Protein AF-A0A7Y4T2E8-F1 (afdb_monomer)

pLDDT: mean 94.97, std 5.86, range [56.91, 98.19]

Mean predicted aligned error: 2.98 Å

Radius of gyration: 11.69 Å; Cα contacts (8 Å, |Δi|>4): 192; chains: 1; bounding box: 27×22×29 Å

Nearest PDB structures (foldseek):
  4rcn-assembly1_A  TM=8.016E-01  e=5.203E-02  Mycobacterium avium subsp. paratuberculosis K-10
  5vyz-assembly1_D  TM=7.473E-01  e=5.900E-02  Lactococcus lactis
  5bn4-assembly1_A  TM=6.861E-01  e=2.207E-01  Nanoarchaeum equitans Kin4-M
  7vat-assembly1_B  TM=6.678E-01  e=4.691E-01  Thermus thermophilus HB8
  8gxu-assembly1_B  TM=6.707E-01  e=1.648E+00  Thermus thermophilus HB8

Solvent-accessible surface area (backbone atoms only — not comparable to full-atom values): 4648 Å² total; per-residue (Å²): 132,81,44,78,42,61,36,42,81,44,81,53,98,90,44,73,34,34,17,35,74,50,54,33,32,37,26,73,59,58,53,56,69,39,78,44,47,51,62,36,78,59,26,35,37,38,36,97,96,40,63,28,42,28,21,32,37,86,88,41,67,50,63,42,79,51,73,51,70,94,44,71,69,30,80,42,44,64,64,35,78,73,74

Foldseek 3Di:
DAAEDEWDWDDDPPDIWTFDQAWFWWAPADAFFDWAAAQDFRGWGDDPNHIYGYGYHNPDTDTHHDGADPDRGHTHHHGHTGD

Structure (mmCIF, N/CA/C/O backbone):
data_AF-A0A7Y4T2E8-F1
#
_entry.id   AF-A0A7Y4T2E8-F1
#
loop_
_atom_site.group_PDB
_atom_site.id
_atom_site.type_symbol
_atom_site.label_atom_id
_atom_site.label_alt_id
_atom_site.label_comp_id
_atom_site.label_asym_id
_atom_site.label_entity_id
_atom_site.label_seq_id
_atom_site.pdbx_PDB_ins_code
_atom_site.Cartn_x
_atom_site.Cartn_y
_atom_site.Cartn_z
_atom_site.occupancy
_atom_site.B_iso_or_equiv
_atom_site.auth_seq_id
_atom_site.auth_comp_id
_atom_site.auth_asym_id
_atom_site.auth_atom_id
_atom_site.pdbx_PDB_model_num
ATOM 1 N N . MET A 1 1 ? -4.965 13.234 16.476 1.00 56.91 1 MET A N 1
ATOM 2 C CA . MET A 1 1 ? -3.593 13.052 15.955 1.00 56.91 1 MET A CA 1
ATOM 3 C C . MET A 1 1 ? -3.598 11.787 15.113 1.00 56.91 1 MET A C 1
ATOM 5 O O . MET A 1 1 ? -3.906 10.737 15.669 1.00 56.91 1 MET A O 1
ATOM 9 N N . SER A 1 2 ? -3.388 11.869 13.795 1.00 66.00 2 SER A N 1
ATOM 10 C CA . SER A 1 2 ? -3.214 10.653 12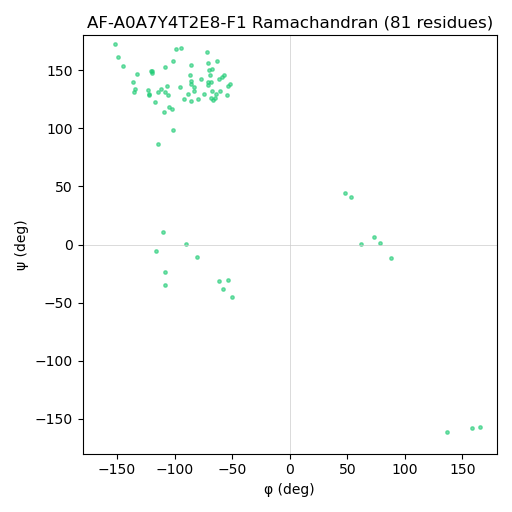.992 1.00 66.00 2 SER A CA 1
ATOM 11 C C . SER A 1 2 ? -1.862 10.032 13.333 1.00 66.00 2 SER A C 1
ATOM 13 O O . SER A 1 2 ? -0.879 10.738 13.554 1.00 66.00 2 SER A O 1
ATOM 15 N N . ARG A 1 3 ? -1.837 8.709 13.487 1.00 91.38 3 ARG A N 1
ATOM 16 C CA . ARG A 1 3 ? -0.590 7.969 13.682 1.00 91.38 3 ARG A CA 1
ATOM 17 C C . ARG A 1 3 ? -0.021 7.628 12.314 1.00 91.38 3 ARG A C 1
ATOM 19 O O . ARG A 1 3 ? -0.784 7.379 11.386 1.00 91.38 3 ARG A O 1
ATOM 26 N N . VAL A 1 4 ? 1.297 7.620 12.206 1.00 95.69 4 VAL A N 1
ATOM 27 C CA . VAL A 1 4 ? 1.996 7.310 10.959 1.00 95.69 4 VAL A CA 1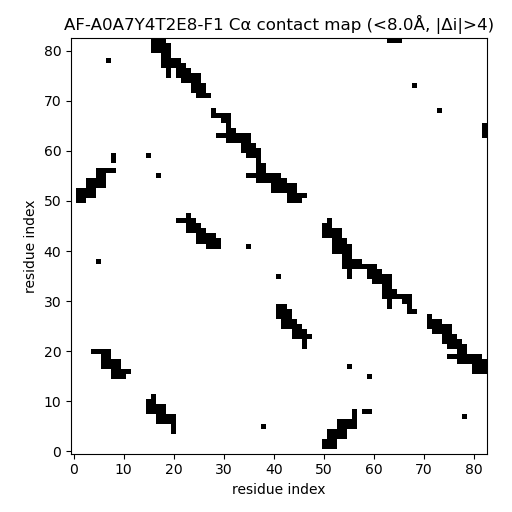
ATOM 28 C C . VAL A 1 4 ? 2.607 5.922 11.076 1.00 95.69 4 VAL A C 1
ATOM 30 O O . VAL A 1 4 ? 3.170 5.588 12.118 1.00 95.69 4 VAL A O 1
ATOM 33 N N . LEU A 1 5 ? 2.478 5.125 10.019 1.00 97.12 5 LEU A N 1
ATOM 34 C CA . LEU A 1 5 ? 3.200 3.867 9.859 1.00 97.12 5 LEU A CA 1
ATOM 35 C C . LEU A 1 5 ? 3.982 3.913 8.552 1.00 97.12 5 LEU A C 1
ATOM 37 O O . LEU A 1 5 ? 3.451 4.292 7.508 1.00 97.12 5 LEU A O 1
ATOM 41 N N . GLU A 1 6 ? 5.246 3.523 8.615 1.00 98.12 6 GLU A N 1
ATOM 42 C CA . GLU A 1 6 ? 6.085 3.411 7.430 1.00 98.12 6 GLU A CA 1
ATOM 43 C C . GLU A 1 6 ? 5.844 2.063 6.741 1.00 98.12 6 GLU A C 1
ATOM 45 O O . GLU A 1 6 ? 5.742 1.025 7.397 1.00 98.12 6 GLU A O 1
ATOM 50 N N . LEU A 1 7 ? 5.716 2.082 5.413 1.00 97.94 7 LEU A N 1
ATOM 51 C CA . LEU A 1 7 ? 5.600 0.872 4.602 1.00 97.94 7 LEU A CA 1
ATOM 52 C C . LEU A 1 7 ? 6.920 0.102 4.594 1.00 97.94 7 LEU A C 1
ATOM 54 O O . LEU A 1 7 ? 7.996 0.697 4.538 1.00 97.94 7 LEU A O 1
ATOM 58 N N . PHE A 1 8 ? 6.850 -1.228 4.550 1.00 98.00 8 PHE A N 1
ATOM 59 C CA . PHE A 1 8 ? 8.063 -2.016 4.359 1.00 98.00 8 PHE A CA 1
ATOM 60 C C . PHE A 1 8 ? 8.531 -1.937 2.917 1.00 98.00 8 PHE A C 1
ATOM 62 O O . PHE A 1 8 ? 7.764 -2.215 1.996 1.00 98.00 8 PHE A O 1
ATOM 69 N N . LEU A 1 9 ? 9.812 -1.629 2.742 1.00 97.25 9 LEU A N 1
ATOM 70 C CA . LEU A 1 9 ? 10.481 -1.663 1.453 1.00 97.25 9 LEU A CA 1
ATOM 71 C C . LEU A 1 9 ? 11.116 -3.030 1.222 1.00 97.25 9 LEU A C 1
ATOM 73 O O . LEU A 1 9 ? 11.948 -3.483 2.007 1.00 97.25 9 LEU A O 1
ATOM 77 N N . ALA A 1 10 ? 10.770 -3.655 0.106 1.00 96.38 10 ALA A N 1
ATOM 78 C CA . ALA A 1 10 ? 11.492 -4.788 -0.442 1.00 96.38 10 ALA A CA 1
ATOM 79 C C . ALA A 1 10 ? 12.002 -4.438 -1.841 1.00 96.38 10 ALA A C 1
ATOM 81 O O . ALA A 1 10 ? 11.361 -3.695 -2.584 1.00 96.38 10 ALA A O 1
ATOM 82 N N . ARG A 1 11 ? 13.159 -4.987 -2.206 1.00 93.38 11 ARG A N 1
ATOM 83 C CA . ARG A 1 11 ? 13.703 -4.873 -3.557 1.00 93.38 11 ARG A CA 1
ATOM 84 C C . ARG A 1 11 ? 13.508 -6.196 -4.281 1.00 93.38 11 ARG A C 1
ATOM 86 O O . ARG A 1 11 ? 14.044 -7.214 -3.854 1.00 93.38 11 ARG A O 1
ATOM 93 N N . GLU A 1 12 ? 12.746 -6.165 -5.363 1.00 91.25 12 GLU A N 1
ATOM 94 C CA . GLU A 1 12 ? 12.738 -7.216 -6.378 1.00 91.25 12 GLU A CA 1
ATOM 95 C C . GLU A 1 12 ? 13.711 -6.827 -7.505 1.00 91.25 12 GLU A C 1
ATOM 97 O O . GLU A 1 12 ? 14.222 -5.706 -7.526 1.00 91.25 12 GLU A O 1
ATOM 102 N N . VAL A 1 13 ? 14.008 -7.755 -8.421 1.00 85.75 13 VAL A N 1
ATOM 103 C CA . VAL A 1 13 ? 15.085 -7.612 -9.425 1.00 85.75 13 VAL A CA 1
ATOM 104 C C . VAL A 1 13 ? 15.011 -6.277 -10.182 1.00 85.75 13 VAL A C 1
ATOM 106 O O . VAL A 1 13 ? 16.021 -5.587 -10.299 1.00 85.75 13 VAL A O 1
ATOM 109 N N . GLU A 1 14 ? 13.814 -5.876 -10.617 1.00 87.81 14 GLU A N 1
ATOM 110 C CA . GLU A 1 14 ? 13.610 -4.672 -11.440 1.00 87.81 14 GLU A CA 1
ATOM 111 C C . GLU A 1 14 ? 12.770 -3.579 -10.764 1.00 87.81 14 GLU A C 1
ATOM 113 O O . GLU A 1 14 ? 12.623 -2.487 -11.311 1.00 87.81 14 GLU A O 1
ATOM 118 N N . ARG A 1 15 ? 12.208 -3.838 -9.576 1.00 91.19 15 ARG A N 1
ATOM 119 C CA . ARG A 1 15 ? 11.258 -2.922 -8.929 1.00 91.19 15 ARG A CA 1
ATOM 120 C C . ARG A 1 15 ? 11.384 -2.894 -7.415 1.00 91.19 15 ARG A C 1
ATOM 122 O O . ARG A 1 15 ? 11.789 -3.862 -6.774 1.00 91.19 15 ARG A O 1
ATOM 129 N N . LEU A 1 16 ? 10.992 -1.761 -6.852 1.00 95.06 16 LEU A N 1
ATOM 130 C CA . LEU A 1 16 ? 10.744 -1.630 -5.426 1.00 95.06 16 LEU A CA 1
ATOM 131 C C . LEU A 1 16 ? 9.309 -2.052 -5.141 1.00 95.06 16 LEU A C 1
ATOM 133 O O . LEU A 1 16 ? 8.412 -1.735 -5.916 1.00 95.06 16 LEU A O 1
ATOM 137 N N . VAL A 1 17 ? 9.122 -2.754 -4.032 1.00 96.81 17 VAL A N 1
ATOM 138 C CA . VAL A 1 17 ? 7.825 -3.240 -3.578 1.00 96.81 17 VAL A CA 1
ATOM 139 C C . VAL A 1 17 ? 7.566 -2.688 -2.190 1.00 96.81 17 VAL A C 1
ATOM 141 O O . VAL A 1 17 ? 8.414 -2.813 -1.300 1.00 96.81 17 VAL A O 1
ATOM 144 N N . LEU A 1 18 ? 6.395 -2.090 -2.000 1.00 97.69 18 LEU A N 1
ATOM 145 C CA . LEU A 1 18 ? 5.952 -1.564 -0.718 1.00 97.69 18 LEU A CA 1
ATOM 146 C C . LEU A 1 18 ? 4.894 -2.472 -0.114 1.00 97.69 18 LEU A C 1
ATOM 148 O O . LEU A 1 18 ? 3.895 -2.807 -0.751 1.00 97.69 18 LEU A O 1
ATOM 152 N N 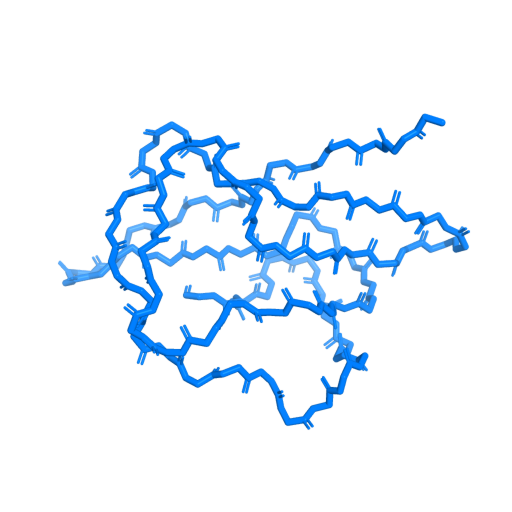. LYS A 1 19 ? 5.108 -2.863 1.140 1.00 98.19 19 LYS A N 1
ATOM 153 C CA . LYS A 1 19 ? 4.270 -3.840 1.835 1.00 98.19 19 LYS A CA 1
ATOM 154 C C . LYS A 1 19 ? 3.641 -3.251 3.090 1.00 98.19 19 LYS A C 1
ATOM 156 O O . LYS A 1 19 ? 4.232 -2.398 3.753 1.00 98.19 19 LYS A O 1
ATOM 161 N N . SER A 1 20 ? 2.449 -3.741 3.423 1.00 97.88 20 SER A N 1
ATOM 162 C CA . SER A 1 20 ? 1.718 -3.323 4.616 1.00 97.88 20 SER A CA 1
ATOM 163 C C . SER A 1 20 ? 2.484 -3.702 5.890 1.00 97.88 20 SER A C 1
ATOM 165 O O . SER A 1 20 ? 2.858 -4.871 6.041 1.00 97.88 20 SER A O 1
ATOM 167 N N . PRO A 1 21 ? 2.692 -2.763 6.829 1.00 97.19 21 PRO A N 1
ATOM 168 C CA . PRO A 1 21 ? 3.350 -3.039 8.100 1.00 97.19 21 PRO A CA 1
ATOM 169 C C . PRO A 1 21 ? 2.423 -3.672 9.141 1.00 97.19 21 PRO A C 1
ATOM 171 O O . PRO A 1 21 ? 2.890 -4.122 10.183 1.00 97.19 21 PRO A O 1
ATOM 174 N N . GLU A 1 22 ? 1.113 -3.707 8.882 1.00 97.00 22 GLU A N 1
ATOM 175 C CA . GLU A 1 22 ? 0.105 -4.209 9.814 1.00 97.00 22 GLU A CA 1
ATOM 176 C C . GLU A 1 22 ? -1.090 -4.824 9.058 1.00 97.00 22 GLU A C 1
ATOM 1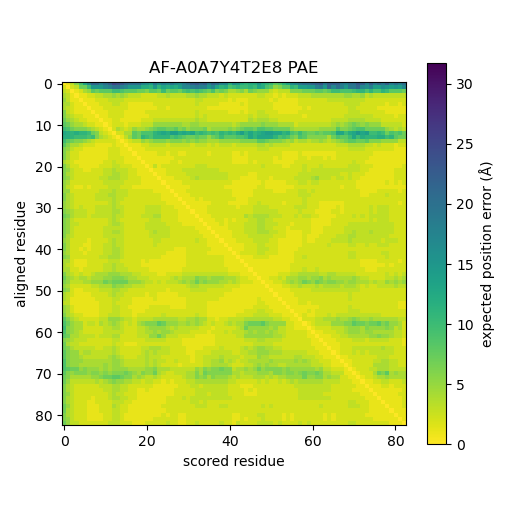78 O O . GLU A 1 22 ? -1.284 -4.594 7.861 1.00 97.00 22 GLU A O 1
ATOM 183 N N . VAL A 1 23 ? -1.885 -5.640 9.752 1.00 97.69 23 VAL A N 1
ATOM 184 C CA . VAL A 1 23 ? -3.169 -6.162 9.261 1.00 97.69 23 VAL A CA 1
ATOM 185 C C . VAL A 1 23 ? -4.256 -5.087 9.354 1.00 97.69 23 VAL A C 1
ATOM 187 O O . VAL A 1 23 ? -4.296 -4.330 10.320 1.00 97.69 23 VAL A O 1
ATOM 190 N N . GLY A 1 24 ? -5.163 -5.009 8.379 1.00 97.44 24 GLY A N 1
ATOM 191 C CA . GLY A 1 24 ? -6.266 -4.048 8.429 1.00 97.44 24 GLY A CA 1
ATOM 192 C C . GLY A 1 24 ? -6.985 -3.845 7.100 1.00 97.44 24 GLY A C 1
ATOM 193 O O . GLY A 1 24 ? -6.964 -4.707 6.225 1.00 97.44 24 GLY A O 1
ATOM 194 N N . LEU A 1 25 ? -7.634 -2.689 6.960 1.00 98.19 25 LEU A N 1
ATOM 195 C CA . LEU A 1 25 ? -8.294 -2.240 5.736 1.00 98.19 25 LEU A CA 1
ATOM 196 C C . LEU A 1 25 ? -7.505 -1.084 5.120 1.00 98.19 25 LEU A C 1
ATOM 198 O O . LEU A 1 25 ? -7.421 0.001 5.699 1.00 98.19 25 LEU A O 1
ATOM 202 N N . PHE A 1 26 ? -6.932 -1.321 3.948 1.00 98.06 26 PHE A N 1
ATOM 203 C CA . PHE A 1 26 ? -6.191 -0.339 3.173 1.00 98.06 26 PHE A CA 1
ATOM 204 C C . PHE A 1 26 ? -7.131 0.486 2.287 1.00 98.06 26 PHE A C 1
ATOM 206 O O . PHE A 1 26 ? -8.065 -0.045 1.684 1.00 98.06 26 PHE A O 1
ATOM 213 N N . THR A 1 27 ? -6.890 1.793 2.218 1.00 97.44 27 THR A N 1
ATOM 214 C CA . THR A 1 27 ? -7.689 2.740 1.437 1.00 97.44 27 THR A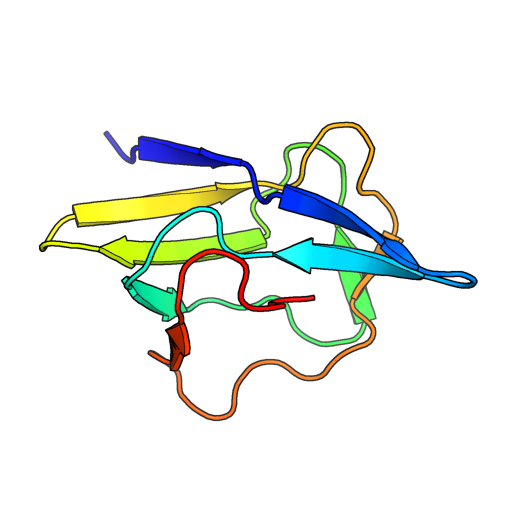 CA 1
ATOM 215 C C . THR A 1 27 ? -6.866 3.941 0.982 1.00 97.44 27 THR A C 1
ATOM 217 O O . THR A 1 27 ? -5.720 4.129 1.395 1.00 97.44 27 THR A O 1
ATOM 220 N N . ARG A 1 28 ? -7.471 4.785 0.134 1.00 96.31 28 ARG A N 1
ATOM 221 C CA . ARG A 1 28 ? -6.842 5.971 -0.471 1.00 96.31 28 ARG A CA 1
ATOM 222 C C . ARG A 1 28 ? -5.523 5.623 -1.167 1.00 96.31 28 ARG A C 1
ATOM 224 O O . ARG A 1 28 ? -4.545 6.357 -1.044 1.00 96.31 28 ARG A O 1
ATOM 231 N N . ALA A 1 29 ? -5.519 4.488 -1.867 1.00 97.00 29 ALA A N 1
ATOM 232 C CA . ALA A 1 29 ? -4.389 4.063 -2.672 1.00 97.00 29 ALA A CA 1
ATOM 233 C C . ALA A 1 29 ? -4.067 5.115 -3.741 1.00 97.00 29 ALA A C 1
ATOM 235 O O . ALA A 1 29 ? -4.966 5.756 -4.295 1.00 97.00 29 ALA A O 1
ATOM 236 N N . LEU A 1 30 ? -2.783 5.286 -4.027 1.00 97.06 30 LEU A N 1
ATOM 237 C CA . LEU A 1 30 ? -2.314 6.120 -5.117 1.00 97.06 30 LEU A CA 1
ATOM 238 C C . LEU A 1 30 ? -2.690 5.466 -6.454 1.00 97.06 30 LEU A C 1
ATOM 240 O O . LEU A 1 30 ? -2.585 4.244 -6.587 1.00 97.06 30 LEU A O 1
ATOM 244 N N . PRO A 1 31 ? -3.121 6.251 -7.453 1.00 96.31 31 PRO A N 1
ATOM 245 C CA . PRO A 1 31 ? -3.395 5.714 -8.775 1.00 96.31 31 PRO A CA 1
ATOM 246 C C . PRO A 1 31 ? -2.093 5.322 -9.484 1.00 96.31 31 PRO A C 1
ATOM 248 O O . PRO A 1 31 ? -1.026 5.888 -9.229 1.00 96.31 31 PRO A O 1
ATOM 251 N N . THR A 1 32 ? -2.191 4.399 -10.440 1.00 97.00 32 THR A N 1
ATOM 252 C CA . THR A 1 32 ? -1.089 4.085 -11.356 1.00 97.00 32 THR A CA 1
ATOM 253 C C . THR A 1 32 ? -0.583 5.357 -12.034 1.00 97.00 32 THR A C 1
ATOM 255 O O . THR A 1 32 ? -1.363 6.208 -12.459 1.00 97.00 32 THR A O 1
ATOM 258 N N . GLY A 1 33 ? 0.734 5.506 -12.131 1.00 97.06 33 GLY A N 1
ATOM 259 C CA . GLY A 1 33 ? 1.378 6.692 -12.687 1.00 97.06 33 GLY A CA 1
ATOM 260 C C . GLY A 1 33 ? 1.650 7.809 -11.674 1.00 97.06 33 GLY A C 1
ATOM 261 O O . GLY A 1 33 ? 2.424 8.718 -11.993 1.00 97.06 33 GLY A O 1
ATOM 262 N N . ALA A 1 34 ? 1.091 7.739 -10.460 1.00 97.19 34 ALA A N 1
ATOM 263 C CA . ALA A 1 34 ? 1.394 8.693 -9.397 1.00 97.19 34 ALA A CA 1
ATOM 264 C C . ALA A 1 34 ? 2.878 8.648 -9.011 1.00 97.19 34 ALA A C 1
ATOM 266 O O . ALA A 1 34 ? 3.493 7.580 -8.974 1.00 97.19 34 ALA A O 1
ATOM 267 N N . LEU A 1 35 ? 3.447 9.818 -8.714 1.00 96.62 35 LEU A N 1
ATOM 268 C CA . LEU A 1 35 ? 4.791 9.930 -8.157 1.00 96.62 35 LEU A CA 1
ATOM 269 C C . LEU A 1 35 ? 4.736 9.723 -6.645 1.00 96.62 35 LEU A C 1
ATOM 271 O O . LEU A 1 35 ? 3.924 10.345 -5.962 1.00 96.62 35 LEU A O 1
ATOM 275 N N . LEU A 1 36 ? 5.630 8.883 -6.135 1.00 96.19 36 LEU A N 1
ATOM 276 C CA . LEU A 1 36 ? 5.840 8.672 -4.714 1.00 96.19 36 LEU A CA 1
ATOM 277 C C . LEU A 1 36 ? 7.259 9.105 -4.357 1.00 96.19 36 LEU A C 1
ATOM 279 O O . LEU A 1 36 ? 8.231 8.621 -4.940 1.00 96.19 36 LEU A O 1
ATOM 283 N N . ALA A 1 37 ? 7.356 10.034 -3.412 1.00 96.62 37 ALA A N 1
ATOM 284 C CA . ALA A 1 37 ? 8.616 10.482 -2.842 1.00 96.62 37 ALA A CA 1
ATOM 285 C C . ALA A 1 37 ? 8.837 9.826 -1.468 1.00 96.62 37 ALA A C 1
ATOM 287 O O . ALA A 1 37 ? 7.860 9.457 -0.806 1.00 96.62 37 ALA A O 1
ATOM 288 N N . PRO A 1 38 ? 10.091 9.739 -1.000 1.00 96.88 38 PRO A N 1
ATOM 289 C CA . PRO A 1 38 ? 10.389 9.311 0.358 1.00 96.88 38 PRO A CA 1
ATOM 290 C C . PRO A 1 38 ? 9.590 10.106 1.397 1.00 96.88 38 PRO A C 1
ATOM 292 O O . PRO A 1 38 ? 9.437 11.321 1.271 1.00 96.88 38 PRO A O 1
ATOM 295 N N . HIS A 1 39 ? 9.071 9.420 2.415 1.00 96.44 39 HIS A N 1
ATOM 296 C CA . HIS A 1 39 ? 8.228 9.963 3.491 1.00 96.44 39 HIS A CA 1
ATOM 297 C C . HIS A 1 39 ? 6.883 10.565 3.052 1.00 96.44 39 HIS A C 1
ATOM 299 O O . HIS A 1 39 ? 6.104 11.007 3.900 1.00 96.44 39 HIS A O 1
ATOM 305 N N . ALA A 1 40 ? 6.557 10.546 1.756 1.00 96.62 40 ALA A N 1
ATOM 306 C CA . ALA A 1 40 ? 5.250 10.968 1.278 1.00 96.62 40 ALA A CA 1
ATOM 307 C C . ALA A 1 40 ? 4.166 9.960 1.681 1.00 96.62 40 ALA A C 1
ATOM 309 O O . ALA A 1 40 ? 4.408 8.755 1.788 1.00 96.62 40 ALA A O 1
ATOM 310 N N . THR A 1 41 ? 2.944 10.456 1.873 1.00 96.88 41 THR A N 1
ATOM 311 C CA . THR A 1 41 ? 1.784 9.611 2.161 1.00 96.88 41 THR A CA 1
ATOM 312 C C . THR A 1 41 ? 1.445 8.734 0.955 1.00 96.88 41 THR A C 1
ATOM 314 O O . THR A 1 41 ? 1.182 9.230 -0.137 1.00 96.88 41 THR A O 1
ATOM 317 N N . ALA A 1 42 ? 1.402 7.426 1.184 1.00 96.69 42 ALA A N 1
ATOM 318 C CA . ALA A 1 42 ? 1.113 6.382 0.209 1.00 96.69 42 ALA A CA 1
ATOM 319 C C . ALA A 1 42 ? -0.258 5.717 0.443 1.00 96.69 42 ALA A C 1
ATOM 321 O O . ALA A 1 42 ? -0.564 4.687 -0.149 1.00 96.69 42 ALA A O 1
ATOM 322 N N . GLY A 1 43 ? -1.092 6.279 1.319 1.00 96.88 43 GLY A N 1
ATOM 323 C CA . GLY A 1 43 ? -2.460 5.828 1.568 1.00 96.88 43 GLY A CA 1
ATOM 324 C C . GLY A 1 43 ? -2.794 5.802 3.052 1.00 96.88 43 GLY A C 1
ATOM 325 O O . GLY A 1 43 ? -2.147 6.464 3.864 1.00 96.88 43 GLY A O 1
ATOM 326 N N . VAL A 1 44 ? -3.837 5.058 3.411 1.00 97.75 44 VAL A N 1
ATOM 327 C CA . VAL A 1 44 ? -4.340 4.965 4.786 1.00 97.75 44 VAL A CA 1
ATOM 328 C C . VAL A 1 44 ? -4.644 3.513 5.136 1.00 97.75 44 VAL A C 1
ATOM 330 O O . VAL A 1 44 ? -5.223 2.788 4.330 1.00 97.75 44 VAL A O 1
ATOM 333 N N . LEU A 1 45 ? -4.306 3.109 6.360 1.00 97.94 45 LEU A N 1
ATOM 334 C CA . LEU A 1 45 ? -4.672 1.821 6.940 1.00 97.94 45 LEU A CA 1
ATOM 335 C C . LEU A 1 45 ? -5.623 2.019 8.123 1.00 97.94 45 LEU A C 1
ATOM 337 O O . LEU A 1 45 ? -5.356 2.808 9.032 1.00 97.94 45 LEU A O 1
ATOM 341 N N . HIS A 1 46 ? -6.722 1.273 8.132 1.00 97.06 46 HIS A N 1
ATOM 342 C CA . HIS A 1 46 ? -7.600 1.139 9.288 1.00 97.06 46 HIS A CA 1
ATOM 343 C C . HIS A 1 46 ? -7.345 -0.203 9.978 1.00 97.06 46 HIS A C 1
ATOM 345 O O . HIS A 1 46 ? -7.596 -1.253 9.392 1.00 97.06 46 HIS A O 1
ATOM 351 N N . SER A 1 47 ? -6.881 -0.175 11.226 1.00 96.19 47 SER A N 1
ATOM 352 C CA . SER A 1 47 ? -6.621 -1.371 12.039 1.00 96.19 47 SER A CA 1
ATOM 353 C C . SER A 1 47 ? -7.177 -1.169 13.445 1.00 96.19 47 SER A C 1
ATOM 355 O O . SER A 1 47 ? -6.970 -0.115 14.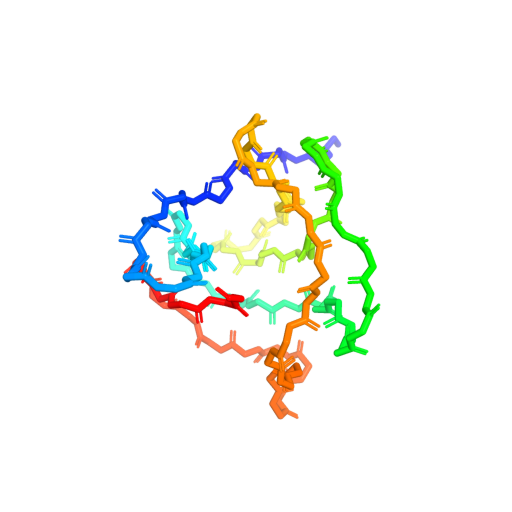048 1.00 96.19 47 SER A O 1
ATOM 357 N N . LEU A 1 48 ? -7.928 -2.153 13.952 1.00 92.31 48 LEU A N 1
ATOM 358 C CA . LEU A 1 48 ? -8.492 -2.167 15.313 1.00 92.31 48 LEU A CA 1
ATOM 359 C C . LEU A 1 48 ? -9.199 -0.850 15.710 1.00 92.31 48 LEU A C 1
ATOM 361 O O . LEU A 1 48 ? -8.989 -0.306 16.794 1.00 92.31 48 LEU A O 1
ATOM 365 N N . GLY A 1 49 ? -10.008 -0.298 14.797 1.00 92.44 49 GLY A N 1
ATOM 366 C CA . GLY A 1 49 ? -10.749 0.955 15.009 1.00 92.44 49 GLY A CA 1
ATOM 367 C C . GLY A 1 49 ? -9.895 2.229 14.973 1.00 92.44 49 GLY A C 1
ATOM 368 O O . GLY A 1 49 ? -10.399 3.318 15.243 1.00 92.44 49 GLY A O 1
ATOM 369 N N . ARG A 1 50 ? -8.608 2.125 14.632 1.00 94.88 50 ARG A N 1
ATOM 370 C CA . ARG A 1 50 ? -7.673 3.249 14.508 1.00 94.88 50 ARG A CA 1
ATOM 371 C C . ARG A 1 50 ? -7.332 3.506 13.049 1.00 94.88 50 ARG A C 1
ATOM 373 O O . ARG A 1 50 ? -7.368 2.601 12.221 1.00 94.88 50 ARG A O 1
ATOM 380 N N . ARG A 1 51 ? -6.988 4.759 12.754 1.00 95.88 51 ARG A N 1
ATOM 381 C CA . ARG A 1 51 ? -6.534 5.206 11.436 1.00 95.88 51 ARG A CA 1
ATOM 382 C C . ARG A 1 51 ? -5.041 5.520 11.474 1.00 95.88 51 ARG A C 1
ATOM 384 O O . ARG A 1 51 ? -4.603 6.288 12.335 1.00 95.88 51 ARG A O 1
ATOM 391 N N . PHE A 1 52 ? -4.315 4.988 10.499 1.00 97.62 52 PHE A N 1
ATOM 392 C CA . PHE A 1 52 ? -2.895 5.223 10.285 1.00 97.62 52 PHE A CA 1
ATOM 393 C C . PHE A 1 52 ? -2.665 5.783 8.884 1.00 97.62 52 PHE A C 1
ATOM 395 O O . PHE A 1 52 ? -3.149 5.213 7.907 1.00 97.62 52 PHE A O 1
ATOM 402 N N . ASP A 1 53 ? -1.942 6.892 8.778 1.00 97.88 53 ASP A N 1
ATOM 403 C CA . ASP A 1 53 ? -1.452 7.354 7.482 1.00 97.88 53 ASP A CA 1
ATOM 404 C C . ASP A 1 53 ? -0.204 6.524 7.135 1.00 97.88 53 ASP A C 1
ATOM 406 O O . ASP A 1 53 ? 0.725 6.410 7.941 1.00 97.88 53 ASP A O 1
ATOM 410 N N . LEU A 1 54 ? -0.212 5.891 5.962 1.00 98.00 54 LEU A N 1
ATOM 411 C CA . LEU A 1 54 ? 0.899 5.077 5.481 1.00 98.00 54 LEU A CA 1
ATOM 412 C C . LEU A 1 54 ? 1.876 5.972 4.731 1.00 98.00 54 LEU A C 1
ATOM 414 O O . LEU A 1 54 ? 1.456 6.712 3.841 1.00 98.00 54 LEU A O 1
ATOM 418 N N . VAL A 1 55 ? 3.162 5.905 5.062 1.00 98.00 55 VAL A N 1
ATOM 419 C CA . VAL A 1 55 ? 4.206 6.705 4.407 1.00 98.00 55 VAL A CA 1
ATOM 420 C C . VAL A 1 55 ? 5.255 5.830 3.739 1.00 98.00 55 VAL A C 1
ATOM 422 O O . VAL A 1 55 ? 5.536 4.715 4.180 1.00 98.00 55 VAL A O 1
ATOM 425 N N . ALA A 1 56 ? 5.830 6.346 2.658 1.00 97.38 56 ALA A N 1
ATOM 426 C CA . ALA A 1 56 ? 6.948 5.713 1.982 1.00 97.38 56 ALA A CA 1
ATOM 427 C C . ALA A 1 56 ? 8.236 5.806 2.827 1.00 97.38 56 ALA A C 1
ATOM 429 O O . ALA A 1 56 ? 8.511 6.865 3.391 1.00 97.38 56 ALA A O 1
ATOM 430 N N . PRO A 1 57 ? 9.061 4.752 2.885 1.00 96.75 57 PRO A N 1
ATOM 431 C CA . PRO A 1 57 ? 10.371 4.804 3.533 1.00 96.75 57 PRO A CA 1
ATOM 432 C C . PRO A 1 57 ? 11.390 5.624 2.728 1.00 96.75 57 PRO A C 1
ATOM 434 O O . PRO A 1 57 ? 11.199 5.880 1.538 1.00 96.75 57 PRO A O 1
ATOM 437 N N . SER A 1 58 ? 12.521 5.984 3.349 1.00 93.62 58 SER A N 1
ATOM 438 C CA . SER A 1 58 ? 13.568 6.833 2.745 1.00 93.62 58 SER A CA 1
ATOM 439 C C . SER A 1 58 ? 14.094 6.333 1.387 1.00 93.62 58 SER A C 1
ATOM 441 O O . SER A 1 58 ? 14.497 7.128 0.544 1.00 93.62 58 SER A O 1
ATOM 443 N N . GLY A 1 59 ? 14.090 5.013 1.166 1.00 91.62 59 GLY A N 1
ATOM 444 C CA . GLY A 1 59 ? 14.564 4.373 -0.067 1.00 91.62 59 GLY A CA 1
ATOM 445 C C . GLY A 1 59 ? 13.502 4.180 -1.155 1.00 91.62 59 GLY A C 1
ATOM 446 O O . GLY A 1 59 ? 13.810 3.611 -2.199 1.00 91.62 59 GLY A O 1
ATOM 447 N N . ALA A 1 60 ? 12.257 4.603 -0.922 1.00 93.31 60 ALA A N 1
ATOM 448 C CA . ALA A 1 60 ? 11.155 4.424 -1.858 1.00 93.31 60 ALA A CA 1
ATOM 449 C C . ALA A 1 60 ? 10.872 5.721 -2.623 1.00 93.31 60 ALA A C 1
ATOM 451 O O . ALA A 1 60 ? 10.186 6.617 -2.132 1.00 93.31 60 ALA A O 1
ATOM 452 N N . ALA A 1 61 ? 11.396 5.801 -3.845 1.00 95.12 61 ALA A N 1
ATOM 453 C CA . ALA A 1 61 ? 11.135 6.894 -4.770 1.00 95.12 61 ALA A CA 1
ATOM 454 C C . ALA A 1 61 ? 10.832 6.338 -6.161 1.00 95.12 61 ALA A C 1
ATOM 456 O O . ALA A 1 61 ? 11.552 5.469 -6.655 1.00 95.12 61 ALA A O 1
ATOM 457 N N . GLY A 1 62 ? 9.781 6.839 -6.807 1.00 95.19 62 GLY A N 1
ATOM 458 C CA . GLY A 1 62 ? 9.455 6.420 -8.164 1.00 95.19 62 GLY A CA 1
ATOM 459 C C . GLY A 1 62 ? 8.008 6.658 -8.554 1.00 95.19 62 GLY A C 1
ATOM 460 O O . GLY A 1 62 ? 7.314 7.508 -7.996 1.00 95.19 62 GLY A O 1
ATOM 461 N N . ARG A 1 63 ? 7.567 5.901 -9.555 1.00 96.69 63 ARG A N 1
ATOM 462 C CA . ARG A 1 63 ? 6.211 5.955 -10.092 1.00 96.69 63 ARG A CA 1
ATOM 463 C C . ARG A 1 63 ? 5.475 4.664 -9.750 1.00 96.69 63 ARG A C 1
ATOM 465 O O . ARG A 1 63 ? 6.023 3.585 -9.946 1.00 96.69 63 ARG A O 1
ATOM 472 N N . VAL A 1 64 ? 4.239 4.782 -9.271 1.00 96.81 64 VAL A N 1
ATOM 473 C CA . VAL A 1 64 ? 3.365 3.633 -9.001 1.00 96.81 64 VAL A CA 1
ATOM 474 C C . VAL A 1 64 ? 3.036 2.931 -10.316 1.00 96.81 64 VAL A C 1
ATOM 476 O O . VAL A 1 64 ? 2.568 3.574 -11.257 1.00 96.81 64 VAL A O 1
ATOM 479 N N . VAL A 1 65 ? 3.283 1.624 -10.392 1.00 95.56 65 VAL A N 1
ATOM 480 C CA . VAL A 1 65 ? 3.100 0.828 -11.621 1.0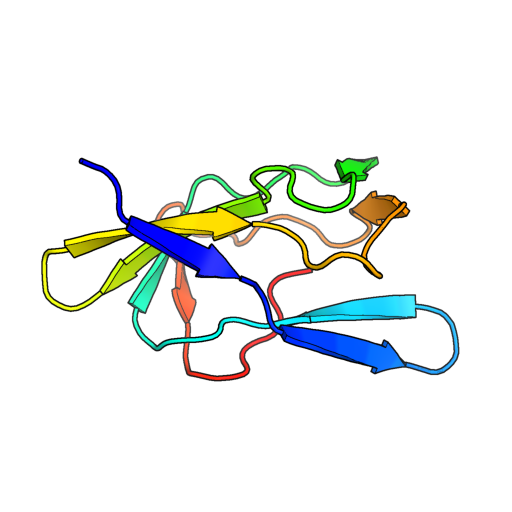0 95.56 65 VAL A CA 1
ATOM 481 C C . VAL A 1 65 ? 1.911 -0.125 -11.554 1.00 95.56 65 VAL A C 1
ATOM 483 O O . VAL A 1 65 ? 1.377 -0.499 -12.594 1.00 95.56 65 VAL A O 1
ATOM 486 N N . ASN A 1 66 ? 1.474 -0.508 -10.356 1.00 93.62 66 ASN A N 1
ATOM 487 C CA . ASN A 1 66 ? 0.325 -1.382 -10.164 1.00 93.62 66 ASN A CA 1
ATOM 488 C C . ASN A 1 66 ? -0.994 -0.587 -10.148 1.00 93.62 66 ASN A C 1
ATOM 490 O O . ASN A 1 66 ? -1.005 0.608 -9.827 1.00 93.62 66 ASN A O 1
ATOM 494 N N . PRO A 1 67 ? -2.122 -1.227 -10.503 1.00 94.50 67 PRO A N 1
ATOM 495 C CA . PRO A 1 67 ? -3.441 -0.652 -10.286 1.00 94.50 67 PRO A CA 1
ATOM 496 C C . PRO A 1 67 ? -3.763 -0.567 -8.785 1.00 94.50 67 PRO A C 1
ATOM 498 O O . PRO A 1 67 ? -3.294 -1.406 -8.007 1.00 94.50 67 PRO A O 1
ATOM 501 N N . PRO A 1 68 ? -4.584 0.413 -8.365 1.00 92.75 68 PRO A N 1
ATOM 502 C CA . PRO A 1 68 ? -5.113 0.436 -7.009 1.00 92.75 68 PRO A CA 1
ATOM 503 C C . PRO A 1 68 ? -6.002 -0.798 -6.753 1.00 92.75 68 PRO A C 1
ATOM 505 O O . PRO A 1 68 ? -6.533 -1.382 -7.702 1.00 92.75 68 PRO A O 1
ATOM 508 N N . PRO A 1 69 ? -6.213 -1.192 -5.483 1.00 92.75 69 PRO A N 1
ATOM 509 C CA . PRO A 1 69 ? -7.130 -2.276 -5.149 1.00 92.75 69 PRO A CA 1
ATOM 510 C C . PRO A 1 69 ? -8.552 -2.010 -5.662 1.00 92.75 69 PRO A C 1
ATOM 512 O O . PRO A 1 69 ? -9.030 -0.879 -5.613 1.00 92.75 69 PRO A O 1
ATOM 515 N N . GLU A 1 70 ? -9.265 -3.065 -6.065 1.00 89.69 70 GLU A N 1
ATOM 516 C CA . GLU A 1 70 ? -10.657 -2.960 -6.543 1.00 89.69 70 GLU A CA 1
ATOM 517 C C . GLU A 1 70 ? -11.617 -2.414 -5.474 1.00 89.69 70 GLU A C 1
ATOM 519 O O . GLU A 1 70 ? -12.608 -1.751 -5.777 1.00 89.69 70 GLU A O 1
ATOM 524 N N . ARG A 1 71 ? -11.331 -2.700 -4.197 1.00 91.9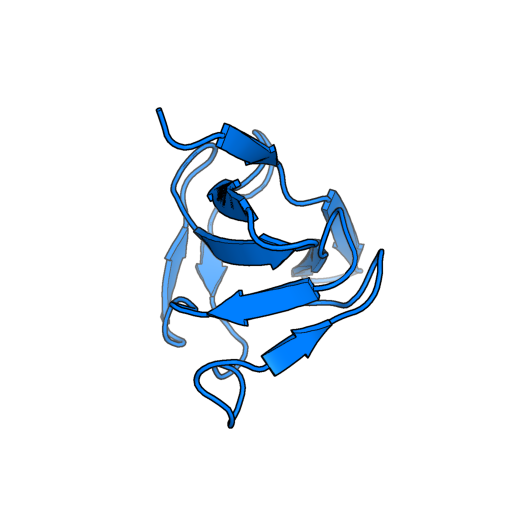4 71 ARG A N 1
ATOM 525 C CA . ARG A 1 71 ? -12.141 -2.261 -3.057 1.00 91.94 71 ARG A CA 1
ATOM 526 C C . ARG A 1 71 ? -11.577 -0.976 -2.473 1.00 91.94 71 ARG A C 1
ATOM 528 O O . ARG A 1 71 ? -10.392 -0.902 -2.166 1.00 91.94 71 ARG A O 1
ATOM 535 N N . VAL A 1 72 ? -12.463 -0.024 -2.173 1.00 92.12 72 VAL A N 1
ATOM 536 C CA . VAL A 1 72 ? -12.101 1.199 -1.432 1.00 92.12 72 VAL A CA 1
ATOM 537 C C . VAL A 1 72 ? -11.502 0.864 -0.063 1.00 92.12 72 VAL A C 1
ATOM 539 O O . VAL A 1 72 ? -10.568 1.534 0.359 1.00 92.12 72 VAL A O 1
ATOM 542 N N . LEU A 1 73 ? -12.023 -0.163 0.617 1.00 95.31 73 LEU A N 1
ATOM 543 C CA . LEU A 1 73 ? -11.481 -0.730 1.855 1.00 95.31 73 LEU A CA 1
ATOM 544 C C . LEU A 1 73 ? -11.014 -2.163 1.574 1.00 95.31 73 LEU A C 1
ATOM 546 O O . LEU A 1 73 ? -11.779 -3.120 1.716 1.00 95.31 73 LEU A O 1
ATOM 550 N N . ALA A 1 74 ? -9.774 -2.307 1.118 1.00 97.12 74 ALA A N 1
ATOM 551 C CA . ALA A 1 74 ? -9.191 -3.597 0.774 1.00 97.12 74 ALA A CA 1
ATOM 552 C C . ALA A 1 74 ? -8.587 -4.266 2.022 1.00 97.12 74 ALA A C 1
ATOM 554 O O . ALA A 1 74 ? -7.731 -3.660 2.667 1.00 97.12 74 ALA A O 1
ATOM 555 N N . PRO A 1 75 ? -8.997 -5.492 2.396 1.00 97.44 75 PRO A N 1
ATOM 556 C CA . PRO A 1 75 ? -8.370 -6.204 3.502 1.00 97.44 75 PRO A CA 1
ATOM 557 C C . PRO A 1 75 ? -6.934 -6.588 3.142 1.00 97.44 75 PRO A C 1
ATOM 559 O O . PRO A 1 75 ? -6.683 -7.137 2.071 1.00 97.44 75 PRO A O 1
ATOM 562 N N . VAL A 1 76 ? -6.000 -6.307 4.046 1.00 97.75 76 VAL A N 1
ATOM 563 C CA . VAL A 1 76 ? -4.572 -6.596 3.883 1.00 97.75 76 VAL A CA 1
ATOM 564 C C . VAL A 1 76 ? -4.025 -7.261 5.137 1.00 97.75 76 VAL A C 1
ATOM 566 O O . VAL A 1 76 ? -4.469 -6.983 6.253 1.00 97.75 76 VAL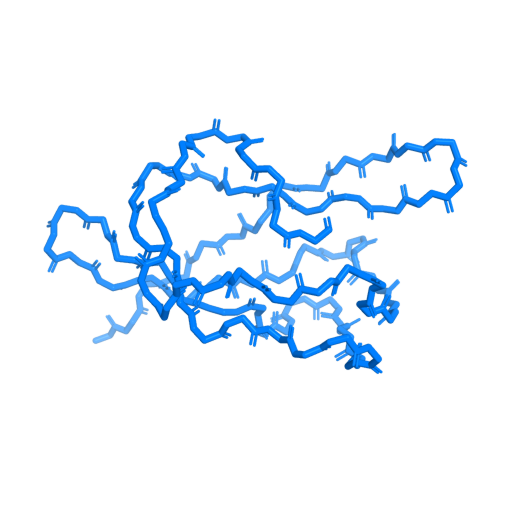 A O 1
ATOM 569 N N . SER A 1 77 ? -3.054 -8.148 4.957 1.00 98.00 77 SER A N 1
ATOM 570 C CA . SER A 1 77 ? -2.299 -8.775 6.038 1.00 98.00 77 SER A CA 1
ATOM 571 C C . SER A 1 77 ? -0.955 -8.075 6.224 1.00 98.00 77 SER A C 1
ATOM 573 O O . SER A 1 77 ? -0.509 -7.288 5.387 1.00 98.00 77 SER A O 1
ATOM 575 N N . TYR A 1 78 ? -0.280 -8.399 7.324 1.00 97.31 78 TYR A N 1
ATOM 576 C CA . TYR A 1 78 ? 1.122 -8.042 7.498 1.00 97.31 78 TYR A CA 1
ATOM 577 C C . TYR A 1 78 ? 1.953 -8.555 6.309 1.00 97.31 78 TYR A C 1
ATOM 579 O O . TYR A 1 78 ? 1.862 -9.727 5.943 1.00 97.31 78 TYR A O 1
ATOM 587 N N . GLY A 1 79 ? 2.747 -7.679 5.692 1.00 97.50 79 GLY A N 1
ATOM 588 C CA . GLY A 1 79 ? 3.593 -8.014 4.547 1.00 97.50 79 GLY A CA 1
ATOM 589 C C . GLY A 1 79 ? 2.873 -8.095 3.195 1.00 97.50 79 GLY A C 1
ATOM 590 O O . GLY A 1 79 ? 3.534 -8.357 2.190 1.00 97.50 79 GLY A O 1
ATOM 591 N N . THR A 1 80 ? 1.559 -7.847 3.125 1.00 97.50 80 THR A N 1
ATOM 592 C CA . THR A 1 80 ? 0.831 -7.775 1.846 1.00 97.50 80 THR A CA 1
ATOM 593 C C . THR A 1 80 ? 1.398 -6.662 0.967 1.00 97.50 80 THR A C 1
ATOM 595 O O . THR A 1 80 ? 1.578 -5.540 1.435 1.00 97.50 80 THR A O 1
ATOM 598 N N . VAL A 1 81 ? 1.656 -6.966 -0.306 1.00 96.81 81 VAL A N 1
ATOM 599 C CA . VAL A 1 81 ? 2.119 -5.993 -1.306 1.00 96.81 81 VAL A CA 1
ATOM 600 C C . VAL A 1 81 ? 1.011 -4.988 -1.615 1.00 96.81 81 VAL A C 1
ATOM 602 O O . VAL A 1 81 ? -0.101 -5.386 -1.955 1.00 96.81 81 VAL A O 1
ATOM 605 N N . LEU A 1 82 ? 1.324 -3.698 -1.493 1.00 96.56 82 LEU A N 1
ATOM 606 C CA . LEU A 1 82 ? 0.420 -2.588 -1.804 1.00 96.56 82 LEU A CA 1
ATOM 607 C C . LEU A 1 82 ? 0.828 -1.855 -3.087 1.00 96.56 82 LEU A C 1
ATOM 609 O O . LEU A 1 82 ? -0.053 -1.412 -3.823 1.00 96.56 82 LEU A O 1
ATOM 613 N N . TYR A 1 83 ? 2.137 -1.748 -3.342 1.00 95.44 83 TYR A N 1
ATOM 614 C CA . TYR A 1 83 ? 2.727 -1.131 -4.533 1.00 95.44 83 TYR A CA 1
ATOM 615 C C . TYR A 1 83 ? 3.934 -1.916 -5.031 1.00 95.44 83 TYR A C 1
ATOM 617 O O . TYR A 1 83 ? 4.652 -2.464 -4.161 1.00 95.44 83 TYR A O 1
#

Secondary structure (DSSP, 8-state):
--EEEEPEEEE-SS-EEEE-SSSEEEESPPPTT-EE-TT-EEEEEEETTEEEEEE--TT--EE--SPPPSSSSEEE-TT-B--

Sequence (83 aa):
MSRVLELFLAREVERLVLKSPEVGLFTRALPTGALLAPHATAGVLHSLGRRFDLVAPSGAAGRVVNPPPERVLAPVSYGTVLY